Protein AF-A0A941NG75-F1 (afdb_monomer_lite)

pLDDT: mean 93.07, std 9.94, range [46.41, 98.62]

Radius of gyration: 24.66 Å; chains: 1; bounding box: 55×32×54 Å

Foldseek 3Di:
DDDDDDPDDPVVVVLCVCCVVVVDVDSVRVVVVVVVVVVVVVVVVVVVVVVVVVVVVCVVVVVDDDPVVVVVVVVVVVVVVVVVVD

Secondary structure (DSSP, 8-state):
-------HHHHHHHHHHHHHTTS-S-HHHHHHHHHHHHHHHHHHHHHHHHHHHHHHHHHHTT----HHHHHHHHHHHHHHHHHT--

Structure (mmCIF, N/CA/C/O backbone):
data_AF-A0A941NG75-F1
#
_entry.id   AF-A0A941NG75-F1
#
loop_
_atom_site.group_PDB
_atom_site.id
_atom_site.type_symbol
_atom_site.label_atom_id
_atom_site.label_alt_id
_atom_site.label_comp_id
_atom_site.label_asym_id
_atom_site.label_entity_id
_atom_site.label_seq_id
_atom_site.pdbx_PDB_ins_code
_atom_site.Cartn_x
_atom_site.Cartn_y
_atom_site.Cartn_z
_atom_site.occupancy
_atom_site.B_iso_or_equiv
_atom_site.auth_seq_id
_atom_site.auth_comp_id
_atom_site.auth_asym_id
_atom_site.auth_atom_id
_atom_site.pdbx_PDB_model_num
ATOM 1 N N . MET A 1 1 ? -4.424 12.495 25.024 1.00 46.41 1 MET A N 1
ATOM 2 C CA . MET A 1 1 ? -5.761 12.362 25.647 1.00 46.41 1 MET A CA 1
ATOM 3 C C . MET A 1 1 ? -6.440 11.114 25.102 1.00 46.41 1 MET A C 1
ATOM 5 O O . MET A 1 1 ? -6.232 10.840 23.924 1.00 46.41 1 MET A O 1
ATOM 9 N N . PRO A 1 2 ? -7.194 10.334 25.898 1.00 59.22 2 PRO A N 1
ATOM 10 C CA . PRO A 1 2 ? -7.993 9.243 25.351 1.00 59.22 2 PRO A CA 1
ATOM 11 C C . PRO A 1 2 ? -9.124 9.833 24.500 1.00 59.22 2 PRO A C 1
ATOM 13 O O . PRO A 1 2 ? -10.058 10.436 25.020 1.00 59.22 2 PRO A O 1
ATOM 16 N N . SER A 1 3 ? -9.021 9.693 23.182 1.00 70.62 3 SER A N 1
ATOM 17 C CA . SER A 1 3 ? -10.102 10.009 22.253 1.00 70.62 3 SER A CA 1
ATOM 18 C C . SER A 1 3 ? -11.091 8.842 22.228 1.00 70.62 3 SER A C 1
ATOM 20 O O . SER A 1 3 ? -10.742 7.713 21.880 1.00 70.62 3 SER A O 1
ATOM 22 N N . SER A 1 4 ? -12.332 9.102 22.638 1.00 76.88 4 SER A N 1
ATOM 23 C CA . SER A 1 4 ? -13.424 8.136 22.512 1.00 76.88 4 SER A CA 1
ATOM 24 C C . SER A 1 4 ? -14.014 8.228 21.106 1.00 76.88 4 SER A C 1
ATOM 26 O O . SER A 1 4 ? -14.336 9.318 20.640 1.00 76.88 4 SER A O 1
ATOM 28 N N . VAL A 1 5 ? -14.133 7.091 20.419 1.00 84.00 5 VAL A N 1
ATOM 29 C CA . VAL A 1 5 ? -14.633 7.002 19.037 1.00 84.00 5 VAL A CA 1
ATOM 30 C C . VAL A 1 5 ? -15.741 5.958 18.980 1.00 84.00 5 VAL A C 1
ATOM 32 O O . VAL A 1 5 ? -15.566 4.848 19.491 1.00 84.00 5 VAL A O 1
ATOM 35 N N . VAL A 1 6 ? -16.863 6.295 18.340 1.00 89.38 6 VAL A N 1
ATOM 36 C CA . VAL A 1 6 ? -17.997 5.387 18.119 1.00 89.38 6 VAL A CA 1
ATOM 37 C C . VAL A 1 6 ? -17.793 4.641 16.798 1.00 89.38 6 VAL A C 1
ATOM 39 O O . VAL A 1 6 ? -17.795 5.253 15.737 1.00 89.38 6 VAL A O 1
ATOM 42 N N . LEU A 1 7 ? -17.613 3.315 16.852 1.00 88.94 7 LEU A N 1
ATOM 43 C CA . LEU A 1 7 ? -17.251 2.498 15.676 1.00 88.94 7 LEU A CA 1
ATOM 44 C C . LEU A 1 7 ? -18.448 1.796 15.006 1.00 88.94 7 LEU A C 1
ATOM 46 O O . LEU A 1 7 ? -18.300 1.141 13.976 1.00 88.94 7 LEU A O 1
ATOM 50 N N . GLY A 1 8 ? -19.635 1.881 15.606 1.00 93.62 8 GLY A N 1
ATOM 51 C CA . GLY A 1 8 ? -20.806 1.114 15.180 1.00 93.62 8 GLY A CA 1
ATOM 52 C C . GLY A 1 8 ? -20.723 -0.381 15.532 1.00 93.62 8 GLY A C 1
ATOM 53 O O . GLY A 1 8 ? -19.659 -0.942 15.801 1.00 93.62 8 GLY A O 1
ATOM 54 N N . LYS A 1 9 ? -21.881 -1.056 15.535 1.00 95.75 9 LYS A N 1
ATOM 55 C CA . LYS A 1 9 ? -22.051 -2.403 16.126 1.00 95.75 9 LYS A CA 1
ATOM 56 C C . LYS A 1 9 ? -21.064 -3.455 15.596 1.00 95.75 9 LYS A C 1
ATOM 58 O O . LYS A 1 9 ? -20.541 -4.250 16.372 1.00 95.75 9 LYS A O 1
ATOM 63 N N . ARG A 1 10 ? -20.793 -3.462 14.286 1.00 96.50 10 ARG A N 1
ATOM 64 C CA . ARG A 1 10 ? -19.925 -4.466 13.645 1.00 96.50 10 ARG A CA 1
ATOM 65 C C . ARG A 1 10 ? -18.463 -4.332 14.074 1.00 96.50 10 ARG A C 1
ATOM 67 O O . ARG A 1 10 ? -17.850 -5.326 14.452 1.00 96.50 10 ARG A O 1
ATOM 74 N N . LEU A 1 11 ? -17.900 -3.126 14.002 1.00 95.56 11 LEU A N 1
ATOM 75 C CA . LEU A 1 11 ? -16.497 -2.898 14.354 1.00 95.56 11 LEU A CA 1
ATOM 76 C C . LEU A 1 11 ? -16.277 -3.044 15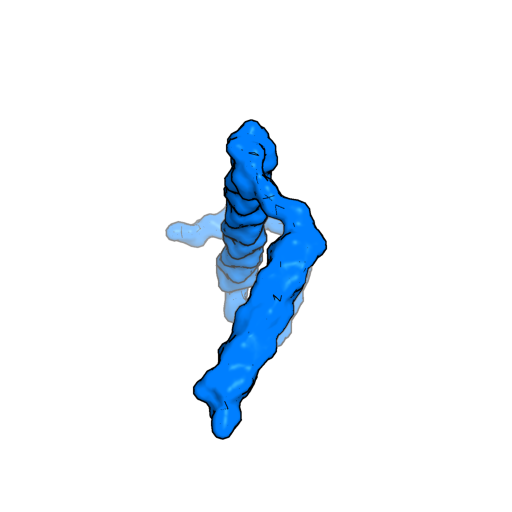.861 1.00 95.56 11 LEU A C 1
ATOM 78 O O . LEU A 1 11 ? -15.284 -3.643 16.262 1.00 95.56 11 LEU A O 1
ATOM 82 N N . GLU A 1 12 ? -17.238 -2.613 16.684 1.00 95.88 12 GLU A N 1
ATOM 83 C CA . GLU A 1 12 ? -17.243 -2.888 18.125 1.00 95.88 12 GLU A CA 1
ATOM 84 C C . GLU A 1 12 ? -17.126 -4.383 18.436 1.00 95.88 12 GLU A C 1
ATOM 86 O O . GLU A 1 12 ? -16.290 -4.793 19.243 1.00 95.88 12 GLU A O 1
ATOM 91 N N . ALA A 1 13 ? -17.934 -5.217 17.772 1.00 96.94 13 ALA A N 1
ATOM 92 C CA . ALA A 1 13 ? -17.890 -6.665 17.953 1.00 96.94 13 ALA A CA 1
ATOM 93 C C . ALA A 1 13 ? -16.532 -7.255 17.539 1.00 96.94 13 ALA A C 1
ATOM 95 O O . ALA A 1 13 ? -15.982 -8.099 18.249 1.00 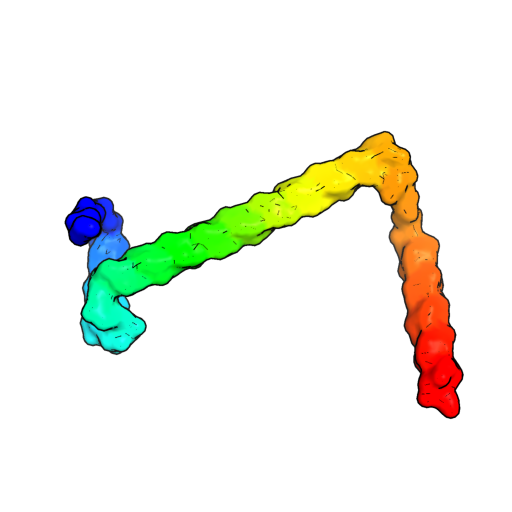96.94 13 ALA A O 1
ATOM 96 N N . THR A 1 14 ? -15.958 -6.783 16.428 1.00 96.50 14 THR A N 1
ATOM 97 C CA . THR A 1 14 ? -14.625 -7.204 15.975 1.00 96.50 14 THR A CA 1
ATOM 98 C C . THR A 1 14 ? -13.542 -6.829 16.983 1.00 96.50 14 THR A C 1
ATOM 100 O O . THR A 1 14 ? -12.756 -7.692 17.368 1.00 96.50 14 THR A O 1
ATOM 103 N N . VAL A 1 15 ? -13.520 -5.580 17.458 1.00 96.38 15 VAL A N 1
ATOM 104 C CA . VAL A 1 15 ? -12.548 -5.108 18.457 1.00 96.38 15 VAL A CA 1
ATOM 105 C C . VAL A 1 15 ? -12.654 -5.935 19.736 1.00 96.38 15 VAL A C 1
ATOM 107 O O . VAL A 1 15 ? -11.644 -6.456 20.207 1.00 96.38 15 VAL A O 1
ATOM 110 N N . LYS A 1 16 ? -13.872 -6.127 20.265 1.00 96.25 16 LYS A N 1
ATOM 111 C CA . LYS A 1 16 ? -14.102 -6.953 21.461 1.00 96.25 16 LYS A CA 1
ATOM 112 C C . LYS A 1 16 ? -13.593 -8.379 21.269 1.00 96.25 16 LYS A C 1
ATOM 114 O O . LYS A 1 16 ? -12.903 -8.893 22.140 1.00 96.25 16 LYS A O 1
ATOM 119 N N . LYS A 1 17 ? -13.874 -9.001 20.120 1.00 97.69 17 LYS A N 1
ATOM 120 C CA . LYS A 1 17 ? -13.406 -10.358 19.796 1.00 97.69 17 LYS A CA 1
ATOM 121 C C . LYS A 1 17 ? -11.881 -10.443 19.725 1.00 97.69 17 LYS A C 1
ATOM 123 O O . LYS A 1 17 ? -11.311 -11.425 20.187 1.00 97.69 17 LYS A O 1
ATOM 128 N N . LEU A 1 18 ? -11.225 -9.450 19.129 1.00 97.44 18 LEU A N 1
ATOM 129 C CA . LEU A 1 18 ? -9.768 -9.419 18.985 1.00 97.44 18 LEU A CA 1
ATOM 130 C C . LEU A 1 18 ? -9.060 -9.262 20.336 1.00 97.44 18 LEU A C 1
ATOM 132 O O . LEU A 1 18 ? -8.083 -9.966 20.588 1.00 97.44 18 LEU A O 1
ATOM 136 N N . VAL A 1 19 ? -9.590 -8.407 21.212 1.00 97.44 19 VAL A N 1
ATOM 137 C CA . VAL A 1 19 ? -9.072 -8.235 22.577 1.00 97.44 19 VAL A CA 1
ATOM 138 C C . VAL A 1 19 ? -9.359 -9.470 23.435 1.00 97.44 19 VAL A C 1
ATOM 140 O O . VAL A 1 19 ? -8.452 -9.994 24.068 1.00 97.44 19 VAL A O 1
ATOM 143 N N . ALA A 1 20 ? -10.582 -10.011 23.398 1.00 97.44 20 ALA A N 1
ATOM 144 C CA . ALA A 1 20 ? -10.955 -11.201 24.173 1.00 97.44 20 ALA A CA 1
ATOM 145 C C . ALA A 1 20 ? -10.138 -12.452 23.801 1.00 97.44 20 ALA A C 1
ATOM 147 O O . ALA A 1 20 ? -9.926 -13.326 24.632 1.00 97.44 20 ALA A O 1
ATOM 148 N N . LYS A 1 21 ? -9.658 -12.535 22.555 1.00 97.44 21 LYS A N 1
ATOM 149 C CA . LYS A 1 21 ? -8.754 -13.599 22.095 1.00 97.44 21 LYS A CA 1
ATOM 150 C C . LYS A 1 21 ? -7.287 -13.378 22.483 1.00 97.44 21 LYS A C 1
ATOM 152 O O . LYS A 1 21 ? -6.445 -14.170 22.076 1.00 97.44 21 LYS A O 1
ATOM 157 N N . GLY A 1 22 ? -6.965 -12.289 23.182 1.00 96.12 22 GLY A N 1
ATOM 158 C CA . GLY A 1 22 ? -5.596 -11.933 23.556 1.00 96.12 22 GLY A CA 1
ATOM 159 C C . GLY A 1 22 ? -4.715 -11.506 22.381 1.00 96.12 22 GLY A C 1
ATOM 160 O O . GLY A 1 22 ? -3.505 -11.396 22.536 1.00 96.12 22 GLY A O 1
ATOM 161 N N . ARG A 1 23 ? -5.286 -11.262 21.189 1.00 96.06 23 ARG A N 1
ATOM 162 C CA . ARG A 1 23 ? -4.501 -10.815 20.024 1.00 96.06 23 ARG A CA 1
ATOM 163 C C . ARG A 1 23 ? -4.002 -9.378 20.191 1.00 96.06 23 ARG A C 1
ATOM 165 O O . ARG A 1 23 ? -2.987 -9.030 19.601 1.00 96.06 23 ARG A O 1
ATOM 172 N N . TYR A 1 24 ? -4.726 -8.575 20.965 1.00 97.44 24 TYR A N 1
ATOM 173 C CA . TYR A 1 24 ? -4.368 -7.212 21.344 1.00 97.44 24 TYR A CA 1
ATOM 174 C C . TYR A 1 24 ? -4.743 -6.986 22.807 1.00 97.44 24 TYR A C 1
ATOM 176 O O . TYR A 1 24 ? -5.744 -7.527 23.278 1.00 97.44 24 TYR A O 1
ATOM 184 N N . ASN A 1 25 ? -3.988 -6.144 23.507 1.00 95.75 25 ASN A N 1
ATOM 185 C CA . ASN A 1 25 ? -4.172 -5.885 24.936 1.00 95.75 25 ASN A CA 1
ATOM 186 C C . ASN A 1 25 ? -5.262 -4.844 25.209 1.00 95.75 25 ASN A C 1
ATOM 188 O O . ASN A 1 25 ? -5.794 -4.756 26.312 1.00 95.75 25 ASN A O 1
ATOM 192 N N . SER A 1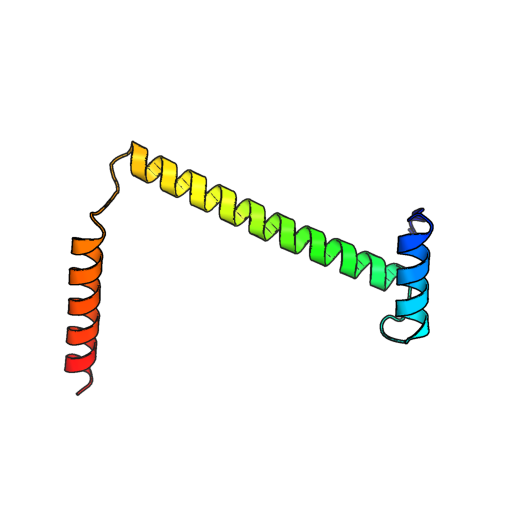 26 ? -5.589 -4.011 24.216 1.00 95.06 26 SER A N 1
ATOM 193 C CA . SER A 1 26 ? -6.577 -2.947 24.381 1.00 95.06 26 SER A CA 1
ATOM 194 C C . SER A 1 26 ? -7.259 -2.557 23.074 1.00 95.06 26 SER A C 1
ATOM 196 O O . SER A 1 26 ? -6.718 -2.725 21.981 1.00 95.06 26 SER A O 1
ATOM 198 N N . ARG A 1 27 ? -8.434 -1.929 23.194 1.00 93.19 27 ARG A N 1
ATOM 199 C CA . ARG A 1 27 ? -9.127 -1.275 22.075 1.00 93.19 27 ARG A CA 1
ATOM 200 C C . ARG A 1 27 ? -8.230 -0.270 21.353 1.00 93.19 27 ARG A C 1
ATOM 202 O O . ARG A 1 27 ? -8.206 -0.246 20.128 1.00 93.19 27 ARG A O 1
ATOM 209 N N . SER A 1 28 ? -7.508 0.557 22.108 1.00 93.75 28 SER A N 1
ATOM 210 C CA . SER A 1 28 ? -6.643 1.599 21.548 1.00 93.75 28 SER A CA 1
ATOM 211 C C . SER A 1 28 ? -5.523 1.012 20.692 1.00 93.75 28 SER A C 1
ATOM 213 O O . SER A 1 28 ? -5.120 1.625 19.712 1.00 93.75 28 SER A O 1
ATOM 215 N N . GLU A 1 29 ? -5.040 -0.183 21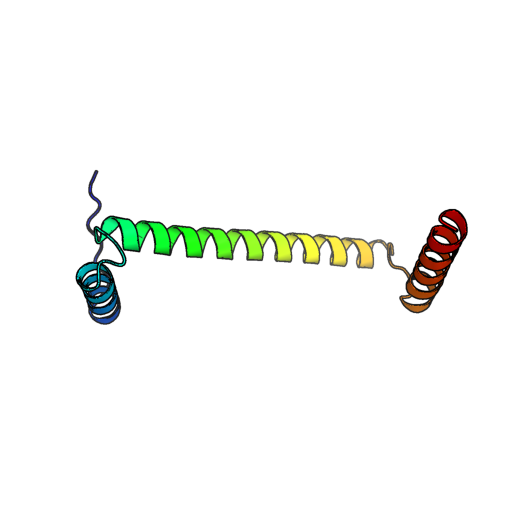.029 1.00 94.75 29 GLU A N 1
ATOM 216 C CA . GLU A 1 29 ? -4.048 -0.902 20.231 1.00 94.75 29 GLU A CA 1
ATOM 217 C C . GLU A 1 29 ? -4.629 -1.391 18.899 1.00 94.75 29 GLU A C 1
ATOM 219 O O . GLU A 1 29 ? -4.043 -1.126 17.853 1.00 94.75 29 GLU A O 1
ATOM 224 N N . VAL A 1 30 ? -5.825 -1.996 18.920 1.00 95.81 30 VAL A N 1
ATOM 225 C CA . VAL A 1 30 ? -6.533 -2.415 17.695 1.00 95.81 30 VAL A CA 1
ATOM 226 C C . VAL A 1 30 ? -6.769 -1.224 16.764 1.00 95.81 30 VAL A C 1
ATOM 228 O O . VAL A 1 30 ? -6.577 -1.327 15.555 1.00 95.81 30 VAL A O 1
ATOM 231 N N . LEU A 1 31 ? -7.176 -0.082 17.324 1.00 93.81 31 LEU A N 1
ATOM 232 C CA . LEU A 1 31 ? -7.438 1.130 16.550 1.00 93.81 31 LEU A CA 1
ATOM 233 C C . LEU A 1 31 ? -6.169 1.725 15.943 1.00 93.81 31 LEU A C 1
ATOM 235 O O . LEU A 1 31 ? -6.184 2.087 14.770 1.00 93.81 31 LEU A O 1
ATOM 239 N N . ARG A 1 32 ? -5.070 1.791 16.705 1.00 94.25 32 ARG A N 1
ATOM 240 C CA . ARG A 1 32 ? -3.779 2.255 16.176 1.00 94.25 32 ARG A CA 1
ATOM 241 C C . ARG A 1 32 ? -3.290 1.370 15.040 1.00 94.25 32 ARG A C 1
ATOM 243 O O . ARG A 1 32 ? -2.869 1.896 14.019 1.00 94.25 32 ARG A O 1
ATOM 250 N N . GLU A 1 33 ? -3.394 0.054 15.191 1.00 96.56 33 GLU A N 1
ATOM 251 C CA . GLU A 1 33 ? -3.020 -0.876 14.126 1.00 96.56 33 GLU A CA 1
ATOM 252 C C . GLU A 1 33 ? -3.919 -0.709 12.892 1.00 96.56 33 GLU A C 1
ATOM 254 O O . GLU A 1 33 ? -3.427 -0.668 11.767 1.00 96.56 33 GLU A O 1
ATOM 259 N N . GLY A 1 34 ? -5.228 -0.528 13.090 1.00 95.12 34 GLY A N 1
ATOM 260 C CA . GLY A 1 34 ? -6.159 -0.223 12.003 1.00 95.12 34 GLY A CA 1
ATOM 261 C C . GLY A 1 34 ? -5.781 1.049 11.238 1.00 95.12 34 GLY A C 1
ATOM 262 O O . GLY A 1 34 ? -5.737 1.029 10.010 1.00 95.12 34 GLY A O 1
ATOM 263 N N . ILE A 1 35 ? -5.452 2.133 11.947 1.00 95.38 35 ILE A N 1
ATOM 264 C CA . ILE A 1 35 ? -5.000 3.392 11.335 1.00 95.38 35 ILE A CA 1
ATOM 265 C C . ILE A 1 35 ? -3.662 3.196 10.616 1.00 95.38 35 ILE A C 1
ATOM 267 O O . ILE A 1 35 ? -3.528 3.628 9.477 1.00 95.38 35 ILE A O 1
ATOM 271 N N . ARG A 1 36 ? -2.707 2.477 11.217 1.00 97.38 36 ARG A N 1
ATOM 272 C CA . ARG A 1 36 ? -1.409 2.172 10.595 1.00 97.38 36 ARG A CA 1
ATOM 273 C C . ARG A 1 36 ? -1.578 1.463 9.248 1.00 97.38 36 ARG A C 1
ATOM 275 O O . ARG A 1 36 ? -0.885 1.790 8.290 1.00 97.38 36 ARG A O 1
ATOM 282 N N . LEU A 1 37 ? -2.512 0.514 9.159 1.00 97.81 37 LEU A N 1
ATOM 283 C CA . LEU A 1 37 ? -2.822 -0.187 7.908 1.00 97.81 37 LEU A CA 1
ATOM 284 C C . LEU A 1 37 ? -3.449 0.740 6.857 1.00 97.81 37 LEU A C 1
ATOM 286 O O . LEU A 1 37 ? -3.149 0.602 5.671 1.00 97.81 37 LEU A O 1
ATOM 290 N N . VAL A 1 38 ? -4.296 1.684 7.278 1.00 98.00 38 VAL A N 1
ATOM 291 C CA . VAL A 1 38 ? -4.845 2.714 6.382 1.00 98.00 38 VAL A CA 1
ATOM 292 C C . VAL A 1 38 ? -3.725 3.615 5.870 1.00 98.00 38 VAL A C 1
ATOM 294 O O . VAL A 1 38 ? -3.575 3.748 4.662 1.00 98.00 38 VAL A O 1
ATOM 297 N N . GLU A 1 39 ? -2.878 4.152 6.748 1.00 98.06 39 GLU A N 1
ATOM 298 C CA . GLU A 1 39 ? -1.737 4.988 6.352 1.00 98.06 39 GLU A CA 1
ATOM 299 C C . GLU A 1 39 ? -0.793 4.266 5.385 1.00 98.06 39 GLU A C 1
ATOM 301 O O . GLU A 1 39 ? -0.314 4.851 4.415 1.00 98.06 39 GLU A O 1
ATOM 306 N N . GLU A 1 40 ? -0.514 2.985 5.631 1.00 98.38 40 GLU A N 1
ATOM 307 C CA . GLU A 1 40 ? 0.327 2.177 4.753 1.00 98.38 40 GLU A CA 1
ATOM 308 C C . GLU A 1 40 ? -0.308 1.999 3.367 1.00 98.38 40 GLU A C 1
ATOM 310 O O . GLU A 1 40 ? 0.388 2.082 2.352 1.00 98.38 40 GLU A O 1
ATOM 315 N N . ARG A 1 41 ? -1.629 1.798 3.308 1.00 98.44 41 ARG A N 1
ATOM 316 C CA . ARG A 1 41 ? -2.371 1.730 2.047 1.00 98.44 41 ARG A CA 1
ATOM 317 C C . ARG A 1 41 ? -2.318 3.058 1.294 1.00 98.44 41 ARG A C 1
ATOM 319 O O . ARG A 1 41 ? -1.988 3.043 0.112 1.00 98.44 41 ARG A O 1
ATOM 326 N N . GLU A 1 42 ? -2.587 4.173 1.966 1.00 98.56 42 GLU A N 1
ATOM 327 C CA . GLU A 1 42 ? -2.561 5.507 1.351 1.00 98.56 42 GLU A CA 1
ATOM 328 C C . GLU A 1 42 ? -1.164 5.847 0.813 1.00 98.56 42 GLU A C 1
ATOM 330 O O . GLU A 1 42 ? -1.025 6.295 -0.321 1.00 98.56 42 GLU A O 1
ATOM 335 N N . LYS A 1 43 ? -0.098 5.523 1.559 1.00 98.38 43 LYS A N 1
ATOM 336 C CA . LYS A 1 43 ? 1.289 5.692 1.084 1.00 98.38 43 LYS A CA 1
ATOM 337 C C . LYS A 1 43 ? 1.584 4.883 -0.181 1.00 98.38 43 LYS A C 1
ATOM 339 O O . LYS A 1 43 ? 2.291 5.362 -1.065 1.00 98.38 43 LYS A O 1
ATOM 344 N N . ARG A 1 44 ? 1.077 3.647 -0.273 1.00 98.25 44 ARG A N 1
ATOM 345 C CA . ARG A 1 44 ? 1.251 2.801 -1.467 1.00 98.25 44 ARG A CA 1
ATOM 346 C C . ARG A 1 44 ? 0.497 3.362 -2.671 1.00 98.25 44 ARG A C 1
ATOM 348 O O . ARG A 1 44 ? 1.044 3.322 -3.768 1.00 98.25 44 ARG A O 1
ATOM 355 N N . LEU A 1 45 ? -0.716 3.875 -2.462 1.00 98.62 45 LEU A N 1
ATOM 356 C CA . LEU A 1 45 ? -1.513 4.511 -3.512 1.00 98.62 45 LEU A CA 1
ATOM 357 C C . LEU A 1 45 ? -0.839 5.783 -4.024 1.00 98.62 45 LEU A C 1
ATOM 359 O O . LEU A 1 45 ? -0.562 5.864 -5.212 1.00 98.62 45 LEU A O 1
ATOM 363 N N . ALA A 1 46 ? -0.426 6.682 -3.130 1.00 98.44 46 ALA A N 1
ATOM 364 C CA . ALA A 1 46 ? 0.277 7.905 -3.514 1.00 98.44 46 ALA A CA 1
ATOM 365 C C . ALA A 1 46 ? 1.555 7.620 -4.325 1.00 98.44 46 ALA A C 1
ATOM 367 O O . ALA A 1 46 ? 1.848 8.300 -5.305 1.00 98.44 46 ALA A O 1
ATOM 368 N N . LYS A 1 47 ? 2.307 6.573 -3.954 1.00 98.50 47 LYS A N 1
ATOM 369 C CA . LYS A 1 47 ? 3.488 6.143 -4.716 1.00 98.50 47 LYS A CA 1
ATOM 370 C C . LYS A 1 47 ? 3.130 5.615 -6.110 1.00 98.50 47 LYS A C 1
ATOM 372 O O . LYS A 1 47 ? 3.890 5.830 -7.050 1.00 98.50 47 LYS A O 1
ATOM 377 N N . LEU A 1 48 ? 2.021 4.887 -6.237 1.00 98.44 48 LEU A N 1
ATOM 378 C CA . LEU A 1 48 ? 1.542 4.400 -7.529 1.00 98.44 48 LEU A CA 1
ATOM 379 C C . LEU A 1 48 ? 1.099 5.564 -8.416 1.00 98.44 48 LEU A C 1
ATOM 381 O O . LEU A 1 48 ? 1.510 5.615 -9.571 1.00 98.44 48 LEU A O 1
ATOM 385 N N . ASP A 1 49 ? 0.324 6.498 -7.868 1.00 98.62 49 ASP A N 1
ATOM 386 C CA . ASP A 1 49 ? -0.147 7.681 -8.590 1.00 98.62 49 ASP A CA 1
ATOM 387 C C . ASP A 1 49 ? 1.038 8.499 -9.115 1.00 98.62 49 ASP A C 1
ATOM 389 O O . ASP A 1 49 ? 1.094 8.807 -10.304 1.00 98.62 49 ASP A O 1
ATOM 393 N N . GLN A 1 50 ? 2.057 8.724 -8.279 1.00 98.56 50 GLN A N 1
ATOM 394 C CA . GLN A 1 50 ? 3.290 9.394 -8.695 1.00 98.56 50 GLN A CA 1
ATOM 395 C C . GLN A 1 50 ? 4.002 8.658 -9.845 1.00 98.56 50 GLN A C 1
ATOM 397 O O . GLN A 1 50 ? 4.434 9.285 -10.811 1.00 98.56 50 GLN A O 1
ATOM 402 N N . ALA A 1 51 ? 4.122 7.329 -9.766 1.00 98.38 51 ALA A N 1
ATOM 403 C CA . ALA A 1 51 ? 4.762 6.537 -10.819 1.00 98.38 51 ALA A CA 1
ATOM 404 C C . ALA A 1 51 ? 3.970 6.569 -12.140 1.00 98.38 51 ALA A C 1
ATOM 406 O O . ALA A 1 51 ? 4.558 6.542 -13.223 1.00 98.38 51 ALA A O 1
ATOM 407 N N . LEU A 1 52 ? 2.637 6.633 -12.066 1.00 98.44 52 LEU A N 1
ATOM 408 C CA . LEU A 1 52 ? 1.777 6.790 -13.238 1.00 98.44 52 LEU A CA 1
ATOM 409 C C . LEU A 1 52 ? 1.935 8.177 -13.863 1.00 98.44 52 LEU A C 1
ATOM 411 O O . LEU A 1 52 ? 2.062 8.274 -15.083 1.00 98.44 52 LEU A O 1
ATOM 415 N N . GLU A 1 53 ? 1.960 9.236 -13.055 1.00 98.44 53 GLU A N 1
ATOM 416 C CA . GLU A 1 53 ? 2.191 10.602 -13.534 1.00 98.44 53 GLU A CA 1
ATOM 417 C C . GLU A 1 53 ? 3.542 10.735 -14.245 1.00 98.44 53 GLU A C 1
ATOM 419 O O . GLU A 1 53 ? 3.604 11.291 -15.344 1.00 98.44 53 GLU A O 1
ATOM 424 N N . GLU A 1 54 ? 4.604 10.166 -13.667 1.00 98.12 54 GLU A N 1
ATOM 425 C CA . GLU A 1 54 ? 5.936 10.118 -14.275 1.00 98.12 54 GLU A CA 1
ATOM 426 C C . GLU A 1 54 ? 5.910 9.376 -15.619 1.00 98.12 54 GLU A C 1
ATOM 428 O O . GLU A 1 54 ? 6.348 9.918 -16.636 1.00 98.12 54 GLU A O 1
ATOM 433 N N . GLY A 1 55 ? 5.305 8.184 -15.668 1.00 97.38 55 GLY A N 1
ATOM 434 C CA . GLY A 1 55 ? 5.180 7.411 -16.906 1.00 97.38 55 GLY A CA 1
ATOM 435 C C . GLY A 1 55 ? 4.376 8.137 -17.993 1.00 97.38 55 GLY A C 1
ATOM 436 O O . GLY A 1 55 ? 4.745 8.118 -19.169 1.00 97.38 55 GLY A O 1
ATOM 437 N N . LEU A 1 56 ? 3.298 8.832 -17.622 1.00 98.25 56 LEU A N 1
ATOM 438 C CA . LEU A 1 56 ? 2.520 9.655 -18.552 1.00 98.25 56 LEU A CA 1
ATOM 439 C C . LEU A 1 56 ? 3.319 10.863 -19.055 1.00 98.25 56 LEU 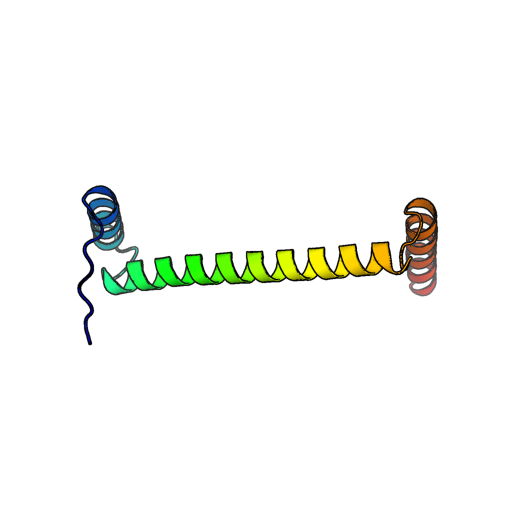A C 1
ATOM 441 O O . LEU A 1 56 ? 3.201 11.230 -20.228 1.00 98.25 56 LEU A O 1
ATOM 445 N N . ALA A 1 57 ? 4.133 11.482 -18.199 1.00 98.19 57 ALA A N 1
ATOM 446 C CA . ALA A 1 57 ? 5.030 12.561 -18.594 1.00 98.19 57 ALA A CA 1
ATOM 447 C C . ALA A 1 57 ? 6.123 12.069 -19.558 1.00 98.19 57 ALA A C 1
ATOM 449 O O . ALA A 1 57 ? 6.414 12.749 -20.543 1.00 98.19 57 ALA A O 1
ATOM 450 N N . ASP A 1 58 ? 6.676 10.875 -19.333 1.00 98.00 58 ASP A N 1
ATOM 451 C CA . ASP A 1 58 ? 7.638 10.234 -20.233 1.00 98.00 58 ASP A CA 1
ATOM 452 C C . ASP A 1 58 ? 7.036 9.947 -21.609 1.00 98.00 58 ASP A C 1
ATOM 454 O O . ASP A 1 58 ? 7.662 10.256 -22.625 1.00 98.00 58 ASP A O 1
ATOM 458 N N . ILE A 1 59 ? 5.801 9.436 -21.659 1.00 97.19 59 ILE A N 1
ATOM 459 C CA . ILE A 1 59 ? 5.072 9.228 -22.918 1.00 97.19 59 ILE A CA 1
ATOM 460 C C . ILE A 1 59 ? 4.920 10.550 -23.673 1.00 97.19 59 ILE A C 1
ATOM 462 O O . ILE A 1 59 ? 5.277 10.628 -24.849 1.00 97.19 59 ILE A O 1
ATOM 466 N N . LYS A 1 60 ? 4.444 11.607 -23.000 1.00 97.44 60 LYS A N 1
ATOM 467 C CA . LYS A 1 60 ? 4.264 12.935 -23.615 1.00 97.44 60 LYS A CA 1
ATOM 468 C C . LYS A 1 60 ? 5.577 13.527 -24.125 1.00 97.44 60 LYS A C 1
ATOM 470 O O . LYS A 1 60 ? 5.585 14.188 -25.157 1.00 97.44 60 LYS A O 1
ATOM 475 N N . ALA A 1 61 ? 6.675 13.286 -23.418 1.00 97.56 61 ALA A N 1
ATOM 476 C CA . ALA A 1 61 ? 8.002 13.758 -23.793 1.00 97.56 61 ALA A CA 1
ATOM 477 C C . ALA A 1 61 ? 8.725 12.844 -24.801 1.00 97.56 61 ALA A C 1
ATOM 479 O O . ALA A 1 61 ? 9.877 13.110 -25.139 1.00 97.56 61 ALA A O 1
ATOM 480 N N . GLY A 1 62 ? 8.096 11.752 -25.251 1.00 96.56 62 GLY A N 1
ATOM 481 C CA . GLY A 1 62 ? 8.708 10.790 -26.167 1.00 96.56 62 GLY A CA 1
ATOM 482 C C . GLY A 1 62 ? 9.837 9.956 -25.549 1.00 96.56 62 GLY A C 1
ATOM 483 O O . GLY A 1 62 ? 10.567 9.291 -26.278 1.00 96.56 62 GLY A O 1
ATOM 484 N N . ARG A 1 63 ? 9.980 9.935 -24.216 1.00 95.75 63 ARG A N 1
ATOM 485 C CA . ARG A 1 63 ? 10.988 9.150 -23.476 1.00 95.75 63 ARG A CA 1
ATOM 486 C C . ARG A 1 63 ? 10.572 7.684 -23.324 1.00 95.75 63 ARG A C 1
ATOM 488 O O . ARG A 1 63 ? 10.656 7.100 -22.250 1.00 95.75 63 ARG A O 1
ATOM 495 N N . THR A 1 64 ? 10.103 7.082 -24.411 1.00 95.75 64 THR A N 1
ATOM 496 C CA . THR A 1 64 ? 9.650 5.688 -24.436 1.00 95.75 64 THR A CA 1
ATOM 497 C C . THR A 1 64 ? 10.523 4.861 -25.362 1.00 95.75 64 THR A C 1
ATOM 499 O O . THR A 1 64 ? 11.106 5.370 -26.317 1.00 95.75 64 THR A O 1
ATOM 502 N N . TYR A 1 65 ? 10.611 3.566 -25.076 1.00 94.81 65 TYR A N 1
ATOM 503 C CA . TYR A 1 65 ? 11.387 2.624 -25.871 1.00 94.81 65 TYR A CA 1
ATOM 504 C C . TYR A 1 65 ? 10.491 1.462 -26.296 1.00 94.81 65 TYR A C 1
ATOM 506 O O . TYR A 1 65 ? 9.698 0.978 -25.481 1.00 94.81 65 TYR A O 1
ATOM 514 N N . PRO A 1 66 ? 10.624 0.950 -27.531 1.00 96.38 66 PRO A N 1
ATOM 515 C CA . PRO A 1 66 ? 9.922 -0.258 -27.927 1.00 96.38 66 PRO A CA 1
ATOM 516 C C . PRO A 1 66 ? 10.331 -1.431 -27.033 1.00 96.38 66 PRO A C 1
ATOM 518 O O . PRO A 1 66 ? 11.513 -1.758 -26.903 1.00 96.38 66 PRO A O 1
ATOM 521 N N . ALA A 1 67 ? 9.344 -2.116 -26.452 1.00 95.31 67 ALA A N 1
ATOM 522 C CA . ALA A 1 67 ? 9.590 -3.202 -25.503 1.00 95.31 67 ALA A CA 1
ATOM 523 C C . ALA A 1 67 ? 10.515 -4.293 -26.075 1.00 95.31 67 ALA A C 1
ATOM 525 O O . ALA A 1 67 ? 11.395 -4.798 -25.378 1.00 95.31 67 ALA A O 1
ATOM 526 N N . LYS A 1 68 ? 10.367 -4.620 -27.367 1.00 97.06 68 LYS A N 1
ATOM 527 C CA . LYS A 1 68 ? 11.212 -5.599 -28.074 1.00 97.06 68 LYS A CA 1
ATOM 528 C C . LYS A 1 68 ? 12.709 -5.270 -27.980 1.00 97.06 68 LYS A C 1
AT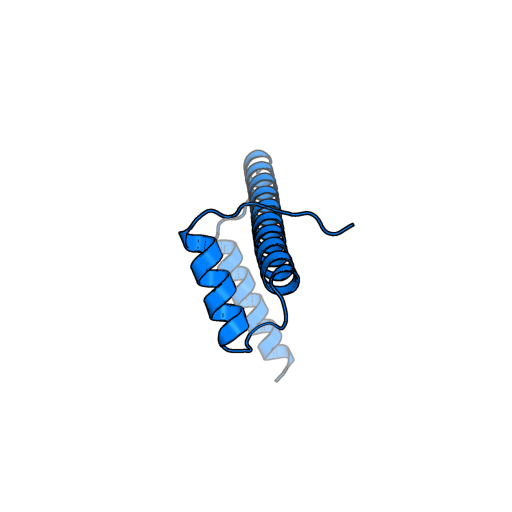OM 530 O O . LYS A 1 68 ? 13.512 -6.179 -27.753 1.00 97.06 68 LYS A O 1
ATOM 535 N N . ASP A 1 69 ? 13.064 -3.992 -28.085 1.00 97.12 69 ASP A N 1
ATOM 536 C CA . ASP A 1 69 ? 14.449 -3.527 -28.131 1.00 97.12 69 ASP A CA 1
ATOM 537 C C . ASP A 1 69 ? 15.045 -3.553 -26.721 1.00 97.12 69 ASP A C 1
ATOM 539 O O . ASP A 1 69 ? 16.141 -4.084 -26.513 1.00 97.12 69 ASP A O 1
ATOM 543 N N . VAL A 1 70 ? 14.261 -3.117 -25.727 1.00 96.06 70 VAL A N 1
ATOM 544 C CA . VAL A 1 70 ? 14.610 -3.214 -24.302 1.00 96.06 70 VAL A CA 1
ATOM 545 C C . VAL A 1 70 ? 14.852 -4.670 -23.902 1.00 96.06 70 VAL A C 1
ATOM 547 O O . VAL A 1 70 ? 15.904 -4.998 -23.353 1.00 96.06 70 VAL A O 1
ATOM 550 N N . PHE A 1 71 ? 13.933 -5.584 -24.224 1.00 96.69 71 PHE A N 1
ATOM 551 C CA . PHE A 1 71 ? 14.089 -6.999 -23.884 1.00 96.69 71 PHE A CA 1
ATOM 552 C C . PHE A 1 71 ? 15.299 -7.641 -24.572 1.00 96.69 71 PHE A C 1
ATOM 554 O O . PHE A 1 71 ? 15.998 -8.454 -23.959 1.00 96.69 71 PHE A O 1
ATOM 561 N N . ALA A 1 72 ? 15.570 -7.295 -25.834 1.00 96.69 72 ALA A N 1
ATOM 562 C CA . ALA A 1 72 ? 16.762 -7.765 -26.534 1.00 96.69 72 ALA A CA 1
ATOM 563 C C . ALA A 1 72 ? 18.046 -7.277 -25.844 1.00 96.69 72 ALA A C 1
ATOM 565 O O . ALA A 1 72 ? 18.968 -8.069 -25.622 1.00 96.69 72 ALA A O 1
ATOM 566 N N . GLN A 1 73 ? 18.085 -6.004 -25.443 1.00 96.25 73 GLN A N 1
ATOM 567 C CA . GLN A 1 73 ? 19.206 -5.416 -24.715 1.00 96.25 73 GLN A CA 1
ATOM 568 C C . GLN A 1 73 ? 19.416 -6.060 -23.340 1.00 96.25 73 GLN A C 1
ATOM 570 O O . GLN A 1 73 ? 20.540 -6.456 -23.030 1.00 96.25 73 GLN A O 1
ATOM 575 N N . VAL A 1 74 ? 18.359 -6.224 -22.541 1.00 96.12 74 VAL A N 1
ATOM 576 C CA . VAL A 1 74 ? 18.443 -6.834 -21.203 1.00 96.12 74 VAL A CA 1
ATOM 577 C C . VAL A 1 74 ? 18.940 -8.280 -21.292 1.00 96.12 74 VAL A C 1
ATOM 579 O O . VAL A 1 74 ? 19.867 -8.658 -20.576 1.00 96.12 74 VAL A O 1
ATOM 582 N N . ARG A 1 75 ? 18.417 -9.087 -22.229 1.00 96.12 75 ARG A N 1
ATOM 583 C CA . ARG A 1 75 ? 18.909 -10.462 -22.452 1.00 96.12 75 ARG A CA 1
ATOM 584 C C . ARG A 1 75 ? 20.393 -10.496 -22.813 1.00 96.12 75 ARG A C 1
ATOM 586 O O . ARG A 1 75 ? 21.119 -11.361 -22.322 1.00 96.12 75 ARG A O 1
ATOM 593 N N . ARG A 1 76 ? 20.854 -9.564 -23.653 1.00 95.44 76 ARG A N 1
ATOM 594 C CA . ARG A 1 76 ? 22.274 -9.440 -24.014 1.00 95.44 76 ARG A CA 1
ATOM 595 C C . ARG A 1 76 ? 23.131 -9.114 -22.789 1.00 95.44 76 ARG A C 1
ATOM 597 O O . ARG A 1 76 ? 24.162 -9.753 -22.601 1.00 95.44 76 ARG A O 1
ATOM 604 N N . GLN A 1 77 ? 22.693 -8.178 -21.945 1.00 94.12 77 GLN A N 1
ATOM 605 C CA . GLN A 1 77 ? 23.402 -7.813 -20.714 1.00 94.12 77 GLN A CA 1
ATOM 606 C C . GLN A 1 77 ? 23.491 -8.982 -19.727 1.00 94.12 77 GLN A C 1
ATOM 608 O O . GLN A 1 77 ? 24.574 -9.259 -19.220 1.00 94.12 77 GLN A O 1
ATOM 613 N N . ILE A 1 78 ? 22.398 -9.718 -19.504 1.00 94.94 78 ILE A N 1
ATOM 614 C CA . ILE A 1 78 ? 22.394 -10.896 -18.618 1.00 94.94 78 ILE A CA 1
ATOM 615 C C . ILE A 1 78 ? 23.407 -11.945 -19.102 1.00 94.94 78 ILE A C 1
ATOM 617 O O . ILE A 1 78 ? 24.206 -12.442 -18.308 1.00 94.94 78 ILE A O 1
ATOM 621 N N . ARG A 1 79 ? 23.433 -12.246 -20.408 1.00 93.50 79 ARG A N 1
ATOM 622 C CA . ARG A 1 79 ? 24.383 -13.211 -20.995 1.00 93.50 79 ARG A CA 1
ATOM 623 C C . ARG A 1 79 ? 25.836 -12.755 -20.870 1.00 93.50 79 ARG A C 1
ATOM 625 O O . ARG A 1 79 ? 26.700 -13.563 -20.543 1.00 93.50 79 ARG A O 1
ATOM 632 N N . ALA A 1 80 ? 26.106 -11.473 -21.107 1.00 89.94 80 ALA A N 1
ATOM 633 C CA . ALA A 1 80 ? 27.446 -10.910 -20.963 1.00 89.94 80 ALA A CA 1
ATOM 634 C C . ALA A 1 80 ? 27.933 -10.969 -19.506 1.00 89.94 80 ALA A C 1
ATOM 636 O O . ALA A 1 80 ? 29.070 -11.360 -19.251 1.00 89.94 80 ALA A O 1
ATOM 637 N N . SER A 1 81 ? 27.057 -10.656 -18.549 1.00 87.12 81 SER A N 1
ATOM 638 C CA . SER A 1 81 ? 27.352 -10.734 -17.115 1.00 87.12 81 SER A CA 1
ATOM 639 C C . SER A 1 81 ? 27.578 -12.167 -16.633 1.00 87.12 81 SER A C 1
ATOM 641 O O . SER A 1 81 ? 28.427 -12.387 -15.775 1.00 87.12 81 SER A O 1
ATOM 643 N N . ALA A 1 82 ? 26.869 -13.148 -17.200 1.00 85.12 82 ALA A N 1
ATOM 644 C CA . ALA A 1 82 ? 27.107 -14.564 -16.926 1.00 85.12 82 ALA A CA 1
ATOM 645 C C . ALA A 1 82 ? 28.467 -15.030 -17.473 1.00 85.12 82 ALA A C 1
ATOM 647 O O . ALA A 1 82 ? 29.219 -15.686 -16.761 1.00 85.12 82 ALA A O 1
ATOM 648 N N . LYS A 1 83 ? 28.827 -14.621 -18.698 1.00 76.50 83 LYS A N 1
ATOM 649 C CA . LYS A 1 83 ? 30.116 -14.960 -19.325 1.00 76.50 83 LYS A CA 1
ATOM 650 C C . LYS A 1 83 ? 31.322 -14.336 -18.612 1.00 76.50 83 LYS A C 1
ATOM 652 O O . LYS A 1 83 ? 32.416 -14.859 -18.718 1.00 76.50 83 LYS A O 1
ATOM 657 N N . LYS A 1 84 ? 31.132 -13.225 -17.895 1.00 71.75 84 LYS A N 1
ATOM 658 C CA . LYS A 1 84 ? 32.187 -12.546 -17.123 1.00 71.75 84 LYS A CA 1
ATOM 659 C C . LYS A 1 84 ? 32.443 -13.181 -15.745 1.00 71.75 84 LYS A C 1
ATOM 661 O O . LYS A 1 84 ? 33.368 -12.764 -15.058 1.00 71.75 84 LYS A O 1
ATOM 666 N N . ARG A 1 85 ? 31.583 -14.112 -15.313 1.00 63.09 85 ARG A N 1
ATOM 667 C CA . ARG A 1 85 ? 31.663 -14.826 -14.024 1.00 63.09 85 ARG A CA 1
ATOM 668 C C . ARG A 1 85 ? 32.145 -16.278 -14.157 1.00 63.09 85 ARG A C 1
ATOM 670 O O . ARG A 1 85 ? 32.343 -16.913 -13.126 1.00 63.09 85 ARG A O 1
ATOM 677 N N . ALA A 1 86 ? 32.264 -16.784 -15.382 1.00 54.66 86 ALA A N 1
ATOM 678 C CA . ALA A 1 86 ? 32.859 -18.077 -15.720 1.00 54.66 86 ALA A CA 1
ATOM 679 C C . ALA A 1 86 ? 34.299 -17.855 -16.190 1.00 54.66 86 ALA A C 1
ATOM 681 O O . ALA A 1 86 ? 35.132 -18.742 -15.921 1.00 54.66 86 ALA A O 1
#

Sequence (86 aa):
MPSSVVLGKRLEATVKKLVAKGRYNSRSEVLREGIRLVEEREKRLAKLDQALEEGLADIKAGRTYPAKDVFAQVRRQIRASAKKRA